Protein AF-A0A7S1ZWW5-F1 (afdb_monomer)

Structure (mmCIF, N/CA/C/O backbone):
data_AF-A0A7S1ZWW5-F1
#
_entry.id   AF-A0A7S1ZWW5-F1
#
loop_
_atom_site.group_PDB
_atom_site.id
_atom_site.type_symbol
_atom_site.label_atom_id
_atom_site.label_alt_id
_atom_site.label_comp_id
_atom_site.label_asym_id
_atom_site.label_entity_id
_atom_site.label_seq_id
_atom_site.pdbx_PDB_ins_code
_atom_site.Cartn_x
_atom_site.Cartn_y
_atom_site.Cartn_z
_atom_site.occupancy
_atom_site.B_iso_or_equiv
_atom_site.auth_seq_id
_atom_site.auth_comp_id
_atom_site.auth_asym_id
_atom_site.auth_atom_id
_atom_site.pdbx_PDB_model_num
ATOM 1 N N . PHE A 1 1 ? -39.331 10.512 2.084 1.00 49.16 1 PHE A N 1
ATOM 2 C CA . PHE A 1 1 ? -38.689 10.383 3.415 1.00 49.16 1 PHE A CA 1
ATOM 3 C C . PHE A 1 1 ? -37.645 9.260 3.552 1.00 49.16 1 PHE A C 1
ATOM 5 O O . PHE A 1 1 ? -36.625 9.503 4.182 1.00 49.16 1 PHE A O 1
ATOM 12 N N . ARG A 1 2 ? -37.790 8.067 2.942 1.00 51.16 2 ARG A N 1
ATOM 13 C CA . ARG A 1 2 ? -36.786 6.974 3.070 1.00 51.16 2 ARG A CA 1
ATOM 14 C C . ARG A 1 2 ? -35.409 7.228 2.417 1.00 51.16 2 ARG A C 1
ATOM 16 O O . ARG A 1 2 ? -34.429 6.634 2.855 1.00 51.16 2 ARG A O 1
ATOM 23 N N . ASN A 1 3 ? -35.306 8.112 1.420 1.00 53.00 3 ASN A N 1
ATOM 24 C CA . ASN A 1 3 ? -34.031 8.397 0.737 1.00 53.00 3 ASN A CA 1
ATOM 25 C C . ASN A 1 3 ? -33.120 9.372 1.505 1.00 53.00 3 ASN A C 1
ATOM 27 O O . ASN A 1 3 ? -31.902 9.243 1.433 1.00 53.00 3 ASN A O 1
ATOM 31 N N . SER A 1 4 ? -33.692 10.286 2.297 1.00 50.34 4 SER A N 1
ATOM 32 C CA . SER A 1 4 ? -32.924 11.261 3.090 1.00 50.34 4 SER A CA 1
ATOM 33 C C . SER A 1 4 ? -32.122 10.583 4.215 1.00 50.34 4 SER A C 1
ATOM 35 O O . SER A 1 4 ? -30.932 10.841 4.362 1.00 50.34 4 SER A O 1
ATOM 37 N N . LEU A 1 5 ? -32.720 9.606 4.911 1.00 51.25 5 LEU A N 1
ATOM 38 C CA . LEU A 1 5 ? -32.065 8.824 5.975 1.00 51.25 5 LEU A CA 1
ATOM 39 C C . LEU A 1 5 ? -30.930 7.907 5.476 1.00 51.25 5 LEU A C 1
ATOM 41 O O . LEU A 1 5 ? -30.007 7.593 6.227 1.00 51.25 5 LEU A O 1
ATOM 45 N N . LYS A 1 6 ? -30.987 7.450 4.216 1.00 55.94 6 LYS A N 1
ATOM 46 C CA . LYS A 1 6 ? -29.909 6.651 3.606 1.00 55.94 6 LYS A CA 1
ATOM 47 C C . LYS A 1 6 ? -28.716 7.522 3.209 1.00 55.94 6 LYS A C 1
ATOM 49 O O . LYS A 1 6 ? -27.577 7.087 3.362 1.00 55.94 6 LYS A O 1
ATOM 54 N N . ALA A 1 7 ? -28.971 8.737 2.727 1.00 59.47 7 ALA A N 1
ATOM 55 C CA . ALA A 1 7 ? -27.924 9.683 2.356 1.00 59.47 7 ALA A CA 1
ATOM 56 C C . ALA A 1 7 ? -27.134 10.164 3.584 1.00 59.47 7 ALA A C 1
ATOM 58 O O . ALA A 1 7 ? -25.904 10.141 3.563 1.00 59.47 7 ALA A O 1
ATOM 59 N N . THR A 1 8 ? -27.820 10.493 4.683 1.00 58.44 8 THR A N 1
ATOM 60 C CA . THR A 1 8 ? -27.169 10.917 5.933 1.00 58.44 8 THR A CA 1
ATOM 61 C C . THR A 1 8 ? -26.344 9.803 6.572 1.00 58.44 8 THR A C 1
ATOM 63 O O . THR A 1 8 ? -25.195 10.050 6.921 1.00 58.44 8 THR A O 1
ATOM 66 N N . LYS A 1 9 ? -26.843 8.557 6.630 1.00 60.41 9 LYS A N 1
ATOM 67 C CA . LYS A 1 9 ? -26.059 7.407 7.138 1.00 60.41 9 LYS A CA 1
ATOM 68 C C . LYS A 1 9 ? -24.826 7.078 6.291 1.00 60.41 9 LYS A C 1
ATOM 70 O O . LYS A 1 9 ? -23.791 6.698 6.831 1.00 60.41 9 LYS A O 1
ATOM 75 N N . LYS A 1 10 ? -24.924 7.201 4.963 1.00 62.28 10 LYS A N 1
ATOM 76 C CA . LYS A 1 10 ? -23.789 6.958 4.059 1.00 62.28 10 LYS A CA 1
ATOM 77 C C . LYS A 1 10 ? -22.722 8.047 4.201 1.00 62.28 10 LYS A C 1
ATOM 79 O O . LYS A 1 10 ? -21.535 7.738 4.157 1.00 62.28 10 LYS A O 1
ATOM 84 N N . SER A 1 11 ? -23.148 9.294 4.407 1.00 63.50 11 SER A N 1
ATOM 85 C CA . SER A 1 11 ? -22.263 10.433 4.653 1.00 63.50 11 SER A CA 1
ATOM 86 C C . SER A 1 11 ? -21.537 10.306 5.997 1.00 63.50 11 SER A C 1
ATOM 88 O O . SER A 1 11 ? -20.309 10.334 6.009 1.00 63.50 11 SER A O 1
ATOM 90 N N . THR A 1 12 ? -22.238 10.031 7.102 1.00 64.88 12 THR A N 1
ATOM 91 C CA . THR A 1 12 ? -21.599 9.889 8.424 1.00 64.88 12 THR A CA 1
ATOM 92 C C . THR A 1 12 ? -20.637 8.704 8.502 1.00 64.88 12 THR A C 1
ATOM 94 O O . THR A 1 12 ? -19.537 8.859 9.025 1.00 64.88 12 THR A O 1
ATOM 97 N N . MET A 1 13 ? -20.968 7.553 7.900 1.00 66.94 13 MET A N 1
ATOM 98 C CA . MET A 1 13 ? -20.011 6.438 7.796 1.00 66.94 13 MET A CA 1
ATOM 99 C C . MET A 1 13 ? -18.769 6.789 6.968 1.00 66.94 13 MET A C 1
ATOM 101 O O . MET A 1 13 ? -17.681 6.297 7.253 1.00 66.94 13 MET A O 1
ATOM 105 N N . SER A 1 14 ? -18.909 7.608 5.921 1.00 70.44 14 SER A N 1
ATOM 106 C CA . SER A 1 14 ? -17.765 7.994 5.087 1.00 70.44 14 SER A CA 1
ATOM 107 C C . SER A 1 14 ? -16.799 8.943 5.802 1.00 70.44 14 SER A C 1
ATOM 109 O O . SER A 1 14 ? -15.589 8.841 5.592 1.00 70.44 14 SER A O 1
ATOM 111 N N . VAL A 1 15 ? -17.319 9.808 6.680 1.00 75.12 15 VAL A N 1
ATOM 112 C CA . VAL A 1 15 ? -16.516 10.719 7.508 1.00 75.12 15 VAL A CA 1
ATOM 113 C C . VAL A 1 15 ? -15.741 9.926 8.567 1.00 75.12 15 VAL A C 1
ATOM 115 O O . VAL A 1 15 ? -14.519 10.037 8.616 1.00 75.12 15 VAL A O 1
ATOM 118 N N . ASP A 1 16 ? -16.408 9.017 9.288 1.00 86.25 16 ASP A N 1
ATOM 119 C CA . ASP A 1 16 ? -15.785 8.151 10.309 1.00 86.25 16 ASP A CA 1
ATOM 120 C C . ASP A 1 16 ? -14.655 7.271 9.735 1.00 86.25 16 ASP A C 1
ATOM 122 O O . ASP A 1 16 ? -13.570 7.158 10.307 1.00 86.25 16 ASP A O 1
ATOM 126 N N . ILE A 1 17 ? -14.856 6.691 8.545 1.00 89.25 17 ILE A N 1
ATOM 127 C CA . ILE A 1 17 ? -13.809 5.909 7.866 1.00 89.25 17 ILE A CA 1
ATOM 128 C C . ILE A 1 17 ? -12.607 6.788 7.508 1.00 89.25 17 ILE A C 1
ATOM 130 O O . ILE A 1 17 ? -11.465 6.343 7.627 1.00 89.25 17 ILE A O 1
ATOM 134 N N . THR A 1 18 ? -12.846 8.019 7.055 1.00 91.94 18 THR A N 1
ATOM 135 C CA . THR A 1 18 ? -11.777 8.932 6.634 1.00 91.94 18 THR A CA 1
ATOM 136 C C . THR A 1 18 ? -10.924 9.364 7.825 1.00 91.94 18 THR A C 1
ATOM 138 O O . THR A 1 18 ? -9.698 9.332 7.737 1.00 91.94 18 THR A O 1
ATOM 141 N N . GLU A 1 19 ? -11.547 9.691 8.958 1.00 93.69 19 GLU A N 1
ATOM 142 C CA . GLU A 1 19 ? -10.845 10.040 10.200 1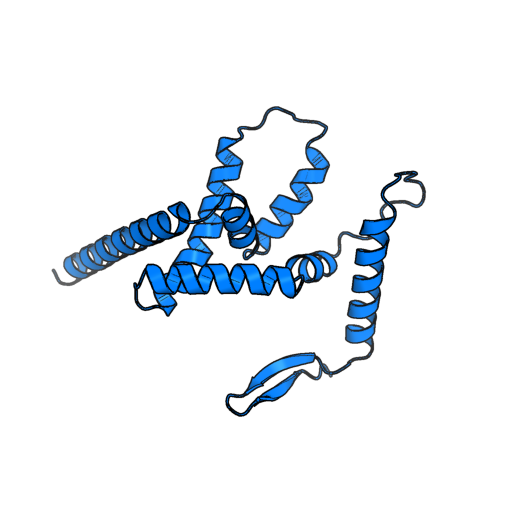.00 93.69 19 GLU A CA 1
ATOM 143 C C . GLU A 1 19 ? -10.005 8.875 10.729 1.00 93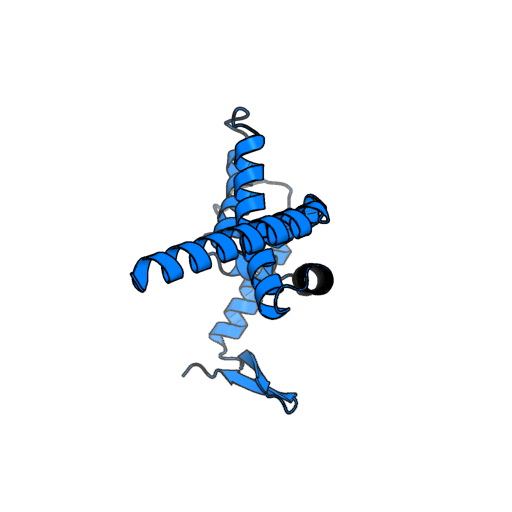.69 19 GLU A C 1
ATOM 145 O O . GLU A 1 19 ? -8.824 9.051 11.032 1.00 93.69 19 GLU A O 1
ATOM 150 N N . LYS A 1 20 ? -10.555 7.655 10.732 1.00 94.19 20 LYS A N 1
ATOM 151 C CA . LYS A 1 20 ? -9.803 6.446 11.106 1.00 94.19 20 LYS A CA 1
ATOM 152 C C . LYS A 1 20 ? -8.616 6.187 10.184 1.00 94.19 20 LYS A C 1
ATOM 154 O O . LYS A 1 20 ? -7.543 5.823 10.657 1.00 94.19 20 LYS A O 1
ATOM 159 N N . CYS A 1 21 ? -8.768 6.406 8.877 1.00 94.25 21 CYS A N 1
ATOM 160 C CA . CYS A 1 21 ? -7.649 6.280 7.943 1.00 94.25 21 CYS A CA 1
ATOM 161 C C . CYS A 1 21 ? -6.569 7.340 8.203 1.00 94.25 21 CYS A C 1
ATOM 163 O O . CYS A 1 21 ? -5.388 7.006 8.180 1.00 94.25 21 CYS A O 1
ATOM 165 N N . ARG A 1 22 ? -6.949 8.594 8.492 1.00 94.81 22 ARG A N 1
ATOM 166 C CA . ARG A 1 22 ? -5.994 9.648 8.883 1.00 94.81 22 ARG A CA 1
ATOM 167 C C . ARG A 1 22 ? -5.252 9.292 10.168 1.00 94.81 22 ARG 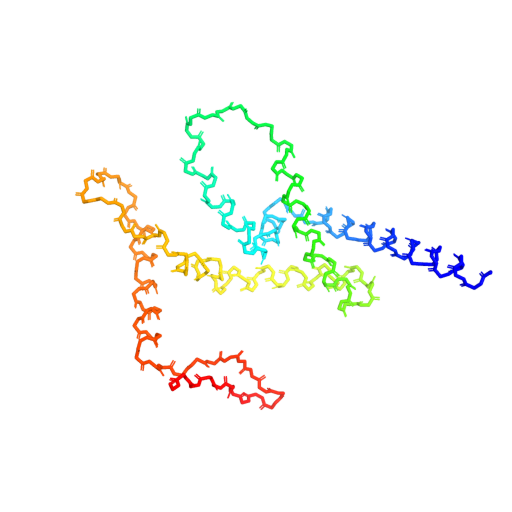A C 1
ATOM 169 O O . ARG A 1 22 ? -4.041 9.470 10.228 1.00 94.81 22 ARG A O 1
ATOM 176 N N . SER A 1 23 ? -5.958 8.738 11.153 1.00 94.81 23 SER A N 1
ATOM 177 C CA . SER A 1 23 ? -5.343 8.247 12.387 1.00 94.81 23 SER A CA 1
ATOM 178 C C . SER A 1 23 ? -4.307 7.158 12.094 1.00 94.81 23 SER A C 1
ATOM 180 O O . SER A 1 23 ? -3.166 7.300 12.519 1.00 94.81 23 SER A O 1
ATOM 182 N N . ILE A 1 24 ? -4.632 6.149 11.275 1.00 95.69 24 ILE A N 1
ATOM 183 C CA . ILE A 1 24 ? -3.656 5.129 10.844 1.00 95.69 24 ILE A CA 1
ATOM 184 C C . ILE A 1 24 ? -2.424 5.781 10.201 1.00 95.69 24 ILE A C 1
ATOM 186 O O . ILE A 1 24 ? -1.303 5.452 10.573 1.00 95.69 24 ILE A O 1
ATOM 190 N N . LEU A 1 25 ? -2.618 6.729 9.276 1.00 95.75 25 LEU A N 1
ATOM 191 C CA . LEU A 1 25 ? -1.517 7.419 8.595 1.00 95.75 25 LEU A CA 1
ATOM 192 C C . LEU A 1 25 ? -0.631 8.227 9.552 1.00 95.75 25 LEU A C 1
ATOM 194 O O . LEU A 1 25 ? 0.567 8.322 9.310 1.00 95.75 25 LEU A O 1
ATOM 198 N N . SER A 1 26 ? -1.187 8.796 10.626 1.00 95.69 26 SER A N 1
ATOM 199 C CA . SER A 1 26 ? -0.406 9.547 11.620 1.00 95.69 26 SER A CA 1
ATOM 200 C C . SER A 1 26 ? 0.564 8.681 12.430 1.00 95.69 26 SER A C 1
ATOM 202 O O . SER A 1 26 ? 1.548 9.201 12.944 1.00 95.69 26 SER A O 1
ATOM 204 N N . PHE A 1 27 ? 0.328 7.366 12.505 1.00 96.00 27 PHE A N 1
ATOM 205 C CA . PHE A 1 27 ? 1.237 6.418 13.157 1.00 96.00 27 PHE A CA 1
ATOM 206 C C . PHE A 1 27 ? 2.339 5.890 12.234 1.00 96.00 27 PHE A C 1
ATOM 208 O O . PHE A 1 27 ? 3.225 5.176 12.706 1.00 96.00 27 PHE A O 1
ATOM 215 N N . LEU A 1 28 ? 2.277 6.197 10.936 1.00 94.06 28 LEU A N 1
ATOM 216 C CA . LEU A 1 28 ? 3.272 5.769 9.959 1.00 94.06 28 LEU A CA 1
ATOM 217 C C . LEU A 1 28 ? 4.373 6.816 9.805 1.00 94.06 28 LEU A C 1
ATOM 219 O O . LEU A 1 28 ? 4.102 8.018 9.763 1.00 94.06 28 LEU A O 1
ATOM 223 N N . THR A 1 29 ? 5.611 6.353 9.652 1.00 95.19 29 THR A N 1
ATOM 224 C CA . THR A 1 29 ? 6.731 7.213 9.252 1.00 95.19 29 THR A CA 1
ATOM 225 C C . THR A 1 29 ? 6.566 7.679 7.802 1.00 95.19 29 THR A C 1
ATOM 227 O O . THR A 1 29 ? 5.815 7.089 7.024 1.00 95.19 29 THR A O 1
ATOM 230 N N . ASN A 1 30 ? 7.293 8.724 7.393 1.00 93.44 30 ASN A N 1
ATOM 231 C CA . ASN A 1 30 ? 7.265 9.182 5.998 1.00 93.44 30 ASN A CA 1
ATOM 232 C C . ASN A 1 30 ? 7.714 8.088 5.015 1.00 93.44 30 ASN A C 1
ATOM 234 O O . ASN A 1 30 ? 7.152 7.978 3.928 1.00 93.44 30 ASN A O 1
ATOM 238 N N . GLU A 1 31 ? 8.662 7.238 5.413 1.00 92.69 31 GLU A N 1
ATOM 239 C CA . GLU A 1 31 ? 9.096 6.092 4.612 1.00 92.69 31 GLU A CA 1
ATOM 240 C C . GLU A 1 31 ? 7.991 5.030 4.491 1.00 92.69 31 GLU A C 1
ATOM 242 O O . GLU A 1 31 ? 7.704 4.543 3.398 1.00 92.69 31 GLU A O 1
ATOM 247 N N . GLU A 1 32 ? 7.309 4.700 5.592 1.00 95.25 32 GLU A N 1
ATOM 248 C CA . GLU A 1 32 ? 6.167 3.779 5.562 1.00 95.25 32 GLU A CA 1
ATOM 249 C C . GLU A 1 32 ? 5.018 4.339 4.707 1.00 95.25 32 GLU A C 1
ATOM 251 O O . GLU A 1 32 ? 4.389 3.593 3.954 1.00 95.25 32 GLU A O 1
ATOM 256 N N . LYS A 1 33 ? 4.753 5.651 4.780 1.00 95.50 33 LYS A N 1
ATOM 257 C CA . LYS A 1 33 ? 3.763 6.333 3.932 1.00 95.50 33 LYS A CA 1
ATOM 258 C C . LYS A 1 33 ? 4.138 6.261 2.456 1.00 95.50 33 LYS A C 1
ATOM 260 O O . LYS A 1 33 ? 3.269 5.980 1.634 1.00 95.50 33 LYS A O 1
ATOM 265 N N . GLU A 1 34 ? 5.409 6.460 2.126 1.00 94.44 34 GLU A N 1
ATOM 266 C CA . GLU A 1 34 ? 5.925 6.346 0.761 1.00 94.44 34 GLU A CA 1
ATOM 267 C C . GLU A 1 34 ? 5.730 4.923 0.219 1.00 94.44 34 GLU A C 1
ATOM 269 O O . GLU A 1 34 ? 5.111 4.719 -0.829 1.00 94.44 34 GLU A O 1
ATOM 274 N N . LYS A 1 35 ? 6.148 3.907 0.979 1.00 94.00 35 LYS A N 1
ATOM 275 C CA . LYS A 1 35 ? 5.963 2.493 0.611 1.00 94.00 35 LYS A CA 1
ATOM 276 C C . LYS A 1 35 ? 4.486 2.116 0.483 1.00 94.00 35 LYS A C 1
ATOM 278 O O . LYS A 1 35 ? 4.096 1.374 -0.427 1.00 94.00 35 LYS A O 1
ATOM 283 N N . ALA A 1 36 ? 3.640 2.652 1.361 1.00 95.81 36 ALA A N 1
ATOM 284 C CA . ALA A 1 36 ? 2.197 2.480 1.279 1.00 95.81 36 ALA A CA 1
ATOM 285 C C . ALA A 1 36 ? 1.608 3.136 0.023 1.00 95.81 36 ALA A C 1
ATOM 287 O O . ALA A 1 36 ? 0.762 2.534 -0.646 1.00 95.81 36 ALA A O 1
ATOM 288 N N . ALA A 1 37 ? 2.058 4.338 -0.334 1.00 95.25 37 ALA A N 1
ATOM 289 C CA . ALA A 1 37 ? 1.623 5.043 -1.533 1.00 95.25 37 ALA A CA 1
ATOM 290 C C . ALA A 1 37 ? 2.017 4.279 -2.809 1.00 95.25 37 ALA A C 1
ATOM 292 O O . ALA A 1 37 ? 1.168 4.055 -3.682 1.00 95.25 37 ALA A O 1
ATOM 293 N N . ARG A 1 38 ? 3.249 3.747 -2.859 1.00 93.56 38 ARG A N 1
ATOM 294 C CA . ARG A 1 38 ? 3.772 2.900 -3.951 1.00 93.56 38 ARG A CA 1
ATOM 295 C C . ARG A 1 38 ? 3.010 1.597 -4.160 1.00 93.56 38 ARG A C 1
ATOM 297 O O . ARG A 1 38 ? 3.117 0.986 -5.224 1.00 93.56 38 ARG A O 1
ATOM 304 N N . SER A 1 39 ? 2.142 1.184 -3.230 1.00 92.56 39 SER A N 1
ATOM 305 C CA . SER A 1 39 ? 1.175 0.106 -3.504 1.00 92.56 39 SER A CA 1
ATOM 306 C C . SER A 1 39 ? 0.332 0.396 -4.758 1.00 92.56 39 SER A C 1
ATOM 308 O O . SER A 1 39 ? 0.019 -0.511 -5.536 1.00 92.56 39 SER A O 1
ATOM 310 N N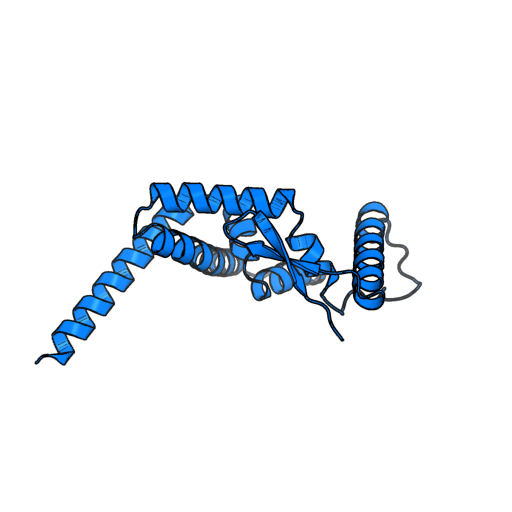 . SER A 1 40 ? 0.044 1.671 -5.036 1.00 92.31 40 SER A N 1
ATOM 311 C CA . SER A 1 40 ? -0.562 2.125 -6.285 1.00 92.31 40 SER A CA 1
ATOM 312 C C . SER A 1 40 ? 0.460 2.142 -7.415 1.00 92.31 40 SER A C 1
ATOM 314 O O . SER A 1 40 ? 1.429 2.888 -7.363 1.00 92.31 40 SER A O 1
ATOM 316 N N . TYR A 1 41 ? 0.204 1.385 -8.486 1.00 87.88 41 TYR A N 1
ATOM 317 C CA . TYR A 1 41 ? 1.109 1.337 -9.643 1.00 87.88 41 TYR A CA 1
ATOM 318 C C . TYR A 1 41 ? 1.277 2.707 -10.293 1.00 87.88 41 TYR A C 1
ATOM 320 O O . TYR A 1 41 ? 2.392 3.127 -10.559 1.00 87.88 41 TYR A O 1
ATOM 328 N N . LYS A 1 42 ? 0.170 3.444 -10.450 1.00 87.12 42 LYS A N 1
ATOM 329 C CA . LYS A 1 42 ? 0.196 4.813 -10.973 1.00 87.12 42 LYS A CA 1
ATOM 330 C C . LYS A 1 42 ? 1.126 5.719 -10.159 1.00 87.12 42 LYS A C 1
ATOM 332 O O . LYS A 1 42 ? 1.842 6.516 -10.744 1.00 87.12 42 LYS A O 1
ATOM 337 N N . TYR A 1 43 ? 1.098 5.578 -8.832 1.00 90.00 43 TYR A N 1
ATOM 338 C CA . TYR A 1 43 ? 1.940 6.388 -7.954 1.00 90.00 43 TYR A CA 1
ATOM 339 C C . TYR A 1 43 ? 3.395 5.937 -8.035 1.00 90.00 43 TYR A C 1
ATOM 341 O O . TYR A 1 43 ? 4.263 6.779 -8.180 1.00 90.00 43 TYR A O 1
ATOM 349 N N . LEU A 1 44 ? 3.650 4.621 -8.027 1.00 88.94 44 LEU A N 1
ATOM 350 C CA . LEU A 1 44 ? 4.990 4.067 -8.219 1.00 88.94 44 LEU A CA 1
ATOM 351 C C . LEU A 1 44 ? 5.639 4.644 -9.483 1.00 88.94 44 LEU A C 1
ATOM 353 O O . LEU A 1 44 ? 6.688 5.263 -9.377 1.00 88.94 44 LEU A O 1
ATOM 357 N N . ILE A 1 45 ? 4.974 4.545 -10.639 1.00 85.81 45 ILE A N 1
ATOM 358 C CA . ILE A 1 45 ? 5.508 5.079 -11.900 1.00 85.81 45 ILE A CA 1
ATOM 359 C C . ILE A 1 45 ? 5.720 6.594 -11.821 1.00 85.81 45 ILE A C 1
ATOM 361 O O . ILE A 1 45 ? 6.812 7.062 -12.119 1.00 85.81 45 ILE A O 1
ATOM 365 N N . ALA A 1 46 ? 4.730 7.360 -11.352 1.00 83.94 46 ALA A N 1
ATOM 366 C CA . ALA A 1 46 ? 4.874 8.811 -11.216 1.00 83.94 46 ALA A CA 1
ATOM 367 C C . ALA A 1 46 ? 6.054 9.197 -10.304 1.00 83.94 46 ALA A C 1
ATOM 369 O O . ALA A 1 46 ? 6.861 10.051 -10.666 1.00 83.94 46 ALA A O 1
ATOM 370 N N . SER A 1 47 ? 6.198 8.532 -9.156 1.00 84.12 47 SER A N 1
ATOM 371 C CA . SER A 1 47 ? 7.269 8.782 -8.185 1.00 84.12 47 SER A CA 1
ATOM 372 C C . SER A 1 47 ? 8.654 8.384 -8.709 1.00 84.12 47 SER A C 1
ATOM 374 O O . SER A 1 47 ? 9.621 9.089 -8.437 1.00 84.12 47 SER A O 1
ATOM 376 N N . SER A 1 48 ? 8.747 7.309 -9.501 1.00 77.44 48 SER A N 1
ATOM 377 C CA . SER A 1 48 ? 9.996 6.816 -10.096 1.00 77.44 48 SER A CA 1
ATOM 378 C C . SER A 1 48 ? 10.429 7.613 -11.331 1.00 77.44 48 SER A C 1
ATOM 380 O O . SER A 1 48 ? 11.622 7.777 -11.564 1.00 77.44 48 SER A O 1
ATOM 382 N N . SER A 1 49 ? 9.488 8.146 -12.114 1.00 68.12 49 SER A N 1
ATOM 383 C CA . SER A 1 49 ? 9.800 9.006 -13.266 1.00 68.12 49 SER A CA 1
ATOM 384 C C . SER A 1 49 ? 10.141 10.443 -12.856 1.00 68.12 49 SER A C 1
ATOM 386 O O . SER A 1 49 ? 10.900 11.118 -13.546 1.00 68.12 49 SER A O 1
ATOM 388 N N . SER A 1 50 ? 9.622 10.915 -11.718 1.00 56.16 50 SER A N 1
ATOM 389 C CA . SER A 1 50 ? 9.862 12.280 -11.217 1.00 56.16 50 SER A CA 1
ATOM 390 C C . SER A 1 50 ? 11.286 12.509 -10.697 1.00 56.16 50 SER A C 1
ATOM 392 O O . SER A 1 50 ? 11.680 13.651 -10.478 1.00 56.16 50 SER A O 1
ATOM 394 N N . THR A 1 51 ? 12.074 11.453 -10.485 1.00 50.69 51 THR A N 1
ATOM 395 C CA . THR A 1 51 ? 13.504 11.569 -10.160 1.00 50.69 51 THR A CA 1
ATOM 396 C C . THR A 1 51 ? 14.360 11.974 -11.362 1.00 50.69 51 THR A C 1
ATOM 398 O O . THR A 1 51 ? 15.378 12.619 -11.155 1.00 50.69 51 THR A O 1
ATOM 401 N N . ILE A 1 52 ? 13.922 11.708 -12.601 1.00 46.91 52 ILE A N 1
ATOM 402 C CA . ILE A 1 52 ? 14.694 12.004 -13.827 1.00 46.91 52 ILE A CA 1
ATOM 403 C C . ILE A 1 52 ? 14.607 13.495 -14.217 1.00 46.91 52 ILE A C 1
ATOM 405 O O . ILE A 1 52 ? 15.492 14.032 -14.869 1.00 46.91 52 ILE A O 1
ATOM 409 N N . THR A 1 53 ? 13.569 14.217 -13.787 1.00 41.19 53 THR A N 1
ATOM 410 C CA . THR A 1 53 ? 13.339 15.631 -14.157 1.00 41.19 53 THR A CA 1
ATOM 411 C C . THR A 1 53 ? 13.677 16.648 -13.065 1.00 41.19 53 THR A C 1
ATOM 413 O O . THR A 1 53 ? 13.496 17.852 -13.273 1.00 41.19 53 THR A O 1
ATO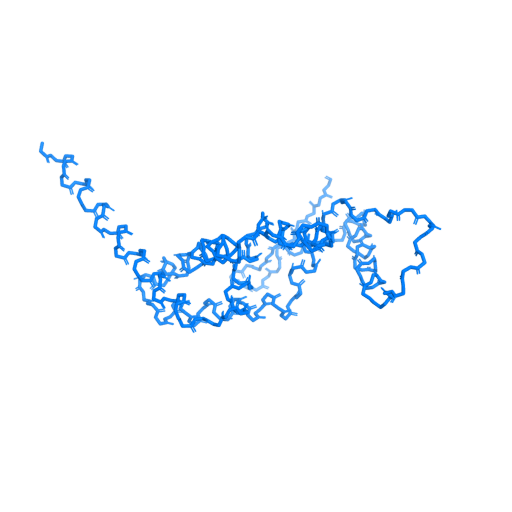M 416 N N . LYS A 1 54 ? 14.194 16.210 -11.909 1.00 44.62 54 LYS A N 1
ATOM 417 C CA . LYS A 1 54 ? 14.509 17.103 -10.778 1.00 44.62 54 LYS A CA 1
ATOM 418 C C . LYS A 1 54 ? 15.715 18.017 -10.997 1.00 44.62 54 LYS A C 1
ATOM 420 O O . LYS A 1 54 ? 15.833 18.996 -10.267 1.00 44.62 54 LYS A O 1
ATOM 425 N N . GLU A 1 55 ? 16.549 17.775 -12.004 1.00 45.47 55 GLU A N 1
ATOM 426 C CA . GLU A 1 55 ? 17.711 18.637 -12.261 1.00 45.47 55 GLU A CA 1
ATOM 427 C C . GLU A 1 55 ? 17.351 19.984 -12.907 1.00 45.47 55 GLU A C 1
ATOM 429 O O . GLU A 1 55 ? 18.113 20.935 -12.779 1.00 45.47 55 GLU A O 1
ATOM 434 N N . ASN A 1 56 ? 16.163 20.130 -13.513 1.00 43.09 56 ASN A N 1
ATOM 435 C CA . ASN A 1 56 ? 15.842 21.334 -14.296 1.00 43.09 56 ASN A CA 1
ATOM 436 C C . ASN A 1 56 ? 14.710 22.217 -13.752 1.00 43.09 56 ASN A C 1
ATOM 438 O O . ASN A 1 56 ? 14.448 23.261 -14.339 1.00 43.09 56 ASN A O 1
ATOM 442 N N . ASN A 1 57 ? 14.043 21.863 -12.646 1.00 41.66 57 ASN A N 1
ATOM 443 C CA . ASN A 1 57 ? 13.011 22.721 -12.042 1.00 41.66 57 ASN A CA 1
ATOM 444 C C . ASN A 1 57 ? 12.954 22.560 -10.514 1.00 41.66 57 ASN A C 1
ATOM 446 O O . ASN A 1 57 ? 12.022 21.977 -9.959 1.00 41.66 57 ASN A O 1
ATOM 450 N N . ALA A 1 58 ? 13.942 23.129 -9.820 1.00 41.16 58 ALA A N 1
ATOM 451 C CA . ALA A 1 58 ? 14.00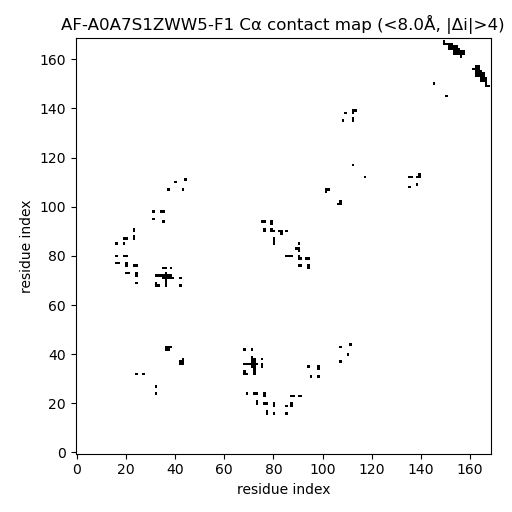6 23.254 -8.360 1.00 41.16 58 ALA A CA 1
ATOM 452 C C . ALA A 1 58 ? 13.008 24.293 -7.791 1.00 41.16 58 ALA A C 1
ATOM 454 O O . ALA A 1 58 ? 13.336 25.089 -6.910 1.00 41.16 58 ALA A O 1
ATOM 455 N N . HIS A 1 59 ? 11.779 24.314 -8.311 1.00 42.06 59 HIS A N 1
ATOM 456 C CA . HIS A 1 59 ? 10.706 25.163 -7.806 1.00 42.06 59 HIS A CA 1
ATOM 457 C C . HIS A 1 59 ? 9.344 24.489 -7.997 1.00 42.06 59 HIS A C 1
ATOM 459 O O . HIS A 1 59 ? 8.520 24.932 -8.785 1.00 42.06 59 HIS A O 1
ATOM 465 N N . ASN A 1 60 ? 9.109 23.379 -7.296 1.00 45.16 60 ASN A N 1
ATOM 466 C CA . ASN A 1 60 ? 7.760 22.847 -7.127 1.00 45.16 60 ASN A CA 1
ATOM 467 C C . ASN A 1 60 ? 7.543 22.467 -5.663 1.00 45.16 60 ASN A C 1
ATOM 469 O O . ASN A 1 60 ? 8.344 21.747 -5.066 1.00 45.16 60 ASN A O 1
ATOM 473 N N . ASN A 1 61 ? 6.474 23.029 -5.103 1.00 48.06 61 ASN A N 1
ATOM 474 C CA . ASN A 1 61 ? 6.017 22.921 -3.724 1.00 48.06 61 ASN A CA 1
ATOM 475 C C . ASN A 1 61 ? 6.193 21.513 -3.143 1.00 48.06 61 ASN A C 1
ATOM 477 O O . ASN A 1 61 ? 5.540 20.563 -3.569 1.00 48.06 61 ASN A O 1
ATOM 481 N N . THR A 1 62 ? 6.997 21.398 -2.087 1.00 54.75 62 THR A N 1
ATOM 482 C CA . THR A 1 62 ? 7.142 20.170 -1.288 1.00 54.75 62 THR A CA 1
ATOM 483 C C . THR A 1 62 ? 5.806 19.655 -0.739 1.00 54.75 62 THR A C 1
ATOM 485 O O . THR A 1 62 ? 5.659 18.459 -0.515 1.00 54.75 62 THR A O 1
ATOM 488 N N . ASN A 1 63 ? 4.817 20.541 -0.577 1.00 58.47 63 ASN A N 1
ATOM 489 C CA . ASN A 1 63 ? 3.500 20.199 -0.043 1.00 58.47 63 ASN A CA 1
ATOM 490 C C . ASN A 1 63 ? 2.648 19.360 -1.011 1.00 58.47 63 ASN A C 1
ATOM 492 O O . ASN A 1 63 ? 1.960 18.447 -0.562 1.00 58.47 63 ASN A O 1
ATOM 496 N N . ASP A 1 64 ? 2.726 19.600 -2.325 1.00 61.97 64 ASP A N 1
ATOM 497 C CA . ASP A 1 64 ? 1.849 18.920 -3.294 1.00 61.97 64 ASP A CA 1
ATOM 498 C C . ASP A 1 64 ? 2.216 17.429 -3.442 1.00 61.97 64 ASP A C 1
ATOM 500 O O . ASP A 1 64 ? 1.345 16.562 -3.557 1.00 61.97 64 ASP A O 1
ATOM 504 N N . GLY A 1 65 ? 3.514 17.106 -3.366 1.00 70.44 65 GLY A N 1
ATOM 505 C CA . GLY A 1 65 ? 3.998 15.721 -3.403 1.00 70.44 65 GLY A CA 1
ATOM 506 C C . GLY A 1 65 ? 3.622 14.915 -2.154 1.00 70.44 65 GLY A C 1
ATOM 507 O O . GLY A 1 65 ? 3.306 13.725 -2.252 1.00 70.44 65 GLY A O 1
ATOM 508 N N . ASP A 1 66 ? 3.602 15.567 -0.990 1.00 82.00 66 ASP A N 1
ATOM 509 C CA . ASP A 1 66 ? 3.192 14.953 0.274 1.00 82.00 66 ASP A CA 1
ATOM 510 C C . ASP A 1 66 ? 1.685 14.666 0.306 1.00 82.00 66 ASP A C 1
ATOM 512 O O . ASP A 1 66 ? 1.270 13.608 0.788 1.00 82.00 66 ASP A O 1
ATOM 516 N N . GLU A 1 67 ? 0.859 15.553 -0.254 1.00 87.19 67 GLU A N 1
ATOM 517 C CA . GLU A 1 67 ? -0.586 15.335 -0.361 1.00 87.19 67 GLU A CA 1
ATOM 518 C C . GLU A 1 67 ? -0.930 14.165 -1.290 1.00 87.19 67 GLU A C 1
ATOM 520 O O . GLU A 1 67 ? -1.774 13.328 -0.949 1.00 87.19 67 GLU A O 1
ATOM 525 N N . GLU A 1 68 ? -0.262 14.054 -2.444 1.00 89.12 68 GLU A N 1
ATOM 526 C CA . GLU A 1 68 ? -0.481 12.934 -3.361 1.00 89.12 68 GLU A CA 1
ATOM 527 C C . GLU A 1 68 ? -0.031 11.603 -2.737 1.00 89.12 68 GLU A C 1
ATOM 529 O O . GLU A 1 68 ? -0.770 10.607 -2.795 1.00 89.12 68 GLU A O 1
ATOM 534 N N . ARG A 1 69 ? 1.133 11.590 -2.066 1.00 93.56 69 ARG A N 1
ATOM 535 C CA . ARG A 1 69 ? 1.611 10.432 -1.294 1.00 93.56 69 ARG A CA 1
ATOM 536 C C . ARG A 1 69 ? 0.570 10.004 -0.267 1.00 93.56 69 ARG A C 1
ATOM 538 O O . ARG A 1 69 ? 0.144 8.846 -0.255 1.00 93.56 69 ARG A O 1
ATOM 545 N N . ASP A 1 70 ? 0.123 10.934 0.570 1.00 93.94 70 ASP A N 1
ATOM 546 C CA . ASP A 1 70 ? -0.796 10.643 1.664 1.00 93.94 70 ASP A CA 1
ATOM 547 C C . ASP A 1 70 ? -2.173 10.210 1.125 1.00 93.94 70 ASP A C 1
ATOM 549 O O . ASP A 1 70 ? -2.774 9.272 1.655 1.00 93.94 70 ASP A O 1
ATOM 553 N N . ALA A 1 71 ? -2.645 10.766 0.004 1.00 92.94 71 ALA A N 1
ATOM 554 C CA . ALA A 1 71 ? -3.866 10.315 -0.666 1.00 92.94 71 ALA A CA 1
ATOM 555 C C . ALA A 1 71 ? -3.769 8.858 -1.156 1.00 92.94 71 ALA A C 1
ATOM 557 O O . ALA A 1 71 ? -4.740 8.092 -1.070 1.00 92.94 71 ALA A O 1
ATOM 558 N N . HIS A 1 72 ? -2.607 8.442 -1.666 1.00 94.88 72 HIS A N 1
ATOM 559 C CA . HIS A 1 72 ? -2.367 7.064 -2.086 1.00 94.88 72 HIS A CA 1
ATOM 560 C C . HIS A 1 72 ? -2.177 6.110 -0.899 1.00 94.88 72 HIS A C 1
ATOM 562 O O . HIS A 1 72 ? -2.800 5.042 -0.884 1.00 94.88 72 HIS A O 1
ATOM 568 N N . ALA A 1 73 ? -1.432 6.509 0.131 1.00 96.19 73 ALA A N 1
ATOM 569 C CA . ALA A 1 73 ? -1.300 5.753 1.376 1.00 96.19 73 ALA A CA 1
ATOM 570 C C . ALA A 1 73 ? -2.664 5.553 2.066 1.00 96.19 73 ALA A C 1
ATOM 572 O O . ALA A 1 73 ? -2.983 4.457 2.535 1.00 96.19 73 ALA A O 1
ATOM 573 N N . MET A 1 74 ? -3.536 6.567 2.036 1.00 96.19 74 MET A N 1
ATOM 574 C CA . MET A 1 74 ? -4.885 6.502 2.603 1.00 96.19 74 MET A CA 1
ATOM 575 C C . MET A 1 74 ? -5.765 5.455 1.908 1.00 96.19 74 MET A C 1
ATOM 577 O O . MET A 1 74 ? -6.587 4.806 2.558 1.00 96.19 74 MET A O 1
ATOM 581 N N . LYS A 1 75 ? -5.574 5.213 0.602 1.00 95.75 75 LYS A N 1
ATOM 582 C CA . LYS A 1 75 ? -6.272 4.125 -0.110 1.00 95.75 75 LYS A CA 1
ATOM 583 C C . LYS A 1 75 ? -5.863 2.755 0.425 1.00 95.75 75 LYS A C 1
ATOM 585 O O . LYS A 1 75 ? -6.723 1.880 0.536 1.00 95.75 75 LYS A O 1
ATOM 590 N N . MET A 1 76 ? -4.586 2.562 0.756 1.00 96.12 76 MET A N 1
ATOM 591 C CA . MET A 1 76 ? -4.102 1.321 1.364 1.00 96.12 76 MET A CA 1
ATOM 592 C C . MET A 1 76 ? -4.648 1.161 2.788 1.00 96.12 76 MET A C 1
ATOM 594 O O . MET A 1 76 ? -5.241 0.124 3.091 1.00 96.12 76 MET A O 1
ATOM 598 N N . ALA A 1 77 ? -4.571 2.211 3.613 1.00 96.94 77 ALA A N 1
ATOM 599 C CA . ALA A 1 77 ? -5.144 2.218 4.961 1.00 96.94 77 ALA A CA 1
ATOM 600 C C . ALA A 1 77 ? -6.643 1.879 4.949 1.00 96.94 77 ALA A C 1
ATOM 602 O O . ALA A 1 77 ? -7.099 1.028 5.712 1.00 96.94 77 ALA A O 1
ATOM 603 N N . ARG A 1 78 ? -7.408 2.451 4.010 1.00 96.25 78 ARG A N 1
ATOM 604 C CA . ARG A 1 78 ? -8.839 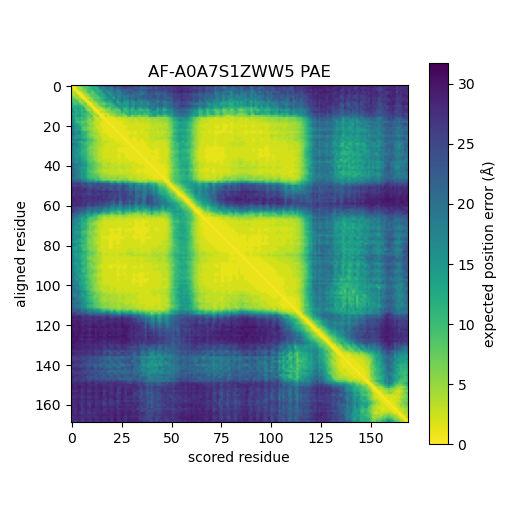2.164 3.850 1.00 96.25 78 ARG A CA 1
ATOM 605 C C . ARG A 1 78 ? -9.119 0.694 3.543 1.00 96.25 78 ARG A C 1
ATOM 607 O O . ARG A 1 78 ? -10.091 0.150 4.062 1.00 96.25 78 ARG A O 1
ATOM 614 N N . ARG A 1 79 ? -8.299 0.039 2.714 1.00 95.81 79 ARG A N 1
ATOM 615 C CA . ARG A 1 79 ? -8.459 -1.395 2.404 1.00 95.81 79 ARG A CA 1
ATOM 616 C C . ARG A 1 79 ? -8.267 -2.251 3.651 1.00 95.81 79 ARG A C 1
ATOM 618 O O . ARG A 1 79 ? -9.108 -3.106 3.917 1.00 95.81 79 ARG A O 1
ATOM 625 N N . HIS A 1 80 ? -7.219 -1.985 4.430 1.00 96.75 80 HIS A N 1
ATOM 626 C CA . HIS A 1 80 ? -6.974 -2.700 5.683 1.00 96.75 80 HIS A CA 1
ATOM 627 C C . HIS A 1 80 ? -8.059 -2.419 6.722 1.00 96.75 80 HIS A C 1
ATOM 629 O O . HIS A 1 80 ? -8.551 -3.349 7.349 1.00 96.75 80 HIS A O 1
ATOM 635 N N . LEU A 1 81 ? -8.516 -1.172 6.845 1.00 95.44 81 LEU A N 1
ATOM 636 C CA . LEU A 1 81 ? -9.587 -0.815 7.771 1.00 95.44 81 LEU A CA 1
ATOM 637 C C . LEU A 1 81 ? -10.909 -1.522 7.432 1.00 95.44 81 LEU A C 1
ATOM 639 O O . LEU A 1 81 ? -11.603 -1.989 8.331 1.00 95.44 81 LEU A O 1
ATOM 643 N N . ILE A 1 82 ? -11.252 -1.639 6.144 1.00 93.88 82 ILE A N 1
ATOM 644 C CA . ILE A 1 82 ? -12.430 -2.399 5.700 1.00 93.88 82 ILE A CA 1
ATOM 645 C C . ILE A 1 82 ? -12.256 -3.894 6.003 1.00 93.88 82 ILE A C 1
ATOM 647 O O . ILE A 1 82 ? -13.179 -4.512 6.534 1.00 93.88 82 ILE A O 1
ATOM 651 N N . ALA A 1 83 ? -11.087 -4.466 5.698 1.00 93.50 83 ALA A N 1
ATOM 652 C CA . ALA A 1 83 ? -10.796 -5.879 5.951 1.00 93.50 83 ALA A CA 1
ATOM 653 C C . ALA A 1 83 ? -10.875 -6.230 7.447 1.00 93.50 83 ALA A C 1
ATOM 655 O O . ALA A 1 83 ? -11.456 -7.247 7.819 1.00 93.50 83 ALA A O 1
ATOM 656 N N . GLU A 1 84 ? -10.388 -5.335 8.307 1.00 96.06 84 GLU A N 1
ATOM 657 C CA . GLU A 1 84 ? -10.383 -5.487 9.765 1.00 96.06 84 GLU A CA 1
ATOM 658 C C . GLU A 1 84 ? -11.652 -4.928 10.437 1.00 96.06 84 GLU A C 1
ATOM 660 O O . GLU A 1 84 ? -11.672 -4.666 11.640 1.00 96.06 84 GLU A O 1
ATOM 665 N N . LYS A 1 85 ? -12.741 -4.754 9.671 1.00 93.06 85 LYS A N 1
ATOM 666 C CA . LYS A 1 85 ? -14.075 -4.357 10.163 1.00 93.06 85 LYS A CA 1
ATOM 667 C C . LYS A 1 85 ? -14.070 -3.072 11.005 1.00 93.06 85 LYS A C 1
ATOM 669 O O . LYS A 1 85 ? -14.820 -2.950 11.970 1.00 93.06 85 LYS A O 1
ATOM 674 N N . GLY A 1 86 ? -13.231 -2.107 10.638 1.00 91.19 86 GLY A N 1
ATOM 675 C CA . GLY A 1 86 ? -13.115 -0.821 11.324 1.00 91.19 86 GLY A CA 1
ATOM 676 C C . GLY A 1 86 ? -12.184 -0.815 12.540 1.00 91.19 86 GLY A C 1
ATOM 677 O O . GLY A 1 86 ? -12.083 0.223 13.189 1.00 91.19 86 GLY A O 1
ATOM 678 N N . ASN A 1 87 ? -11.502 -1.924 12.851 1.00 94.69 87 ASN A N 1
ATOM 679 C CA . ASN A 1 87 ? -10.497 -1.968 13.912 1.00 94.69 87 ASN A CA 1
ATOM 680 C C . ASN A 1 87 ? -9.184 -1.323 13.431 1.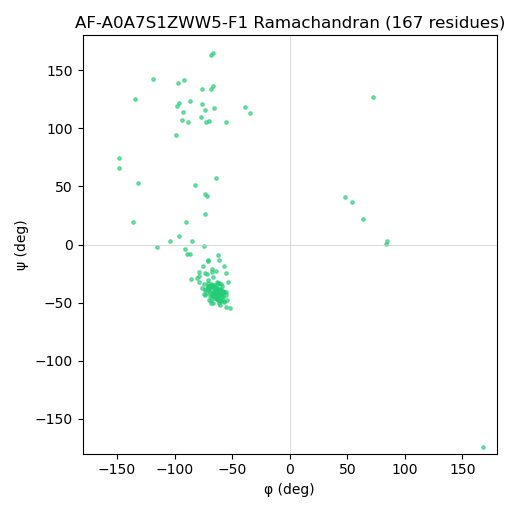00 94.69 87 ASN A C 1
ATOM 682 O O . ASN A 1 87 ? -8.491 -1.873 12.575 1.00 94.69 87 ASN A O 1
ATOM 686 N N . THR A 1 88 ? -8.859 -0.152 13.978 1.00 96.06 88 THR A N 1
ATOM 687 C CA . THR A 1 88 ? -7.699 0.659 13.578 1.00 96.06 88 THR A CA 1
ATOM 688 C C . THR A 1 88 ? -6.368 -0.000 13.912 1.00 96.06 88 THR A C 1
ATOM 690 O O . THR A 1 88 ? -5.475 0.003 13.070 1.00 96.06 88 THR A O 1
ATOM 693 N N . ASP A 1 89 ? -6.245 -0.621 15.085 1.00 96.00 89 ASP A N 1
ATOM 694 C CA . ASP A 1 89 ? -4.979 -1.196 15.557 1.00 96.00 89 ASP A CA 1
ATOM 695 C C . ASP A 1 89 ? -4.592 -2.424 14.731 1.00 96.00 89 ASP A C 1
ATOM 697 O O . ASP A 1 89 ? -3.459 -2.546 14.258 1.00 96.00 89 ASP A O 1
ATOM 701 N N . LYS A 1 90 ? -5.565 -3.306 14.469 1.00 96.44 90 LYS A N 1
ATOM 702 C CA . LYS A 1 90 ? -5.372 -4.453 13.572 1.00 96.44 90 LYS A CA 1
ATOM 703 C C . LYS A 1 90 ? -5.079 -3.997 12.149 1.00 96.44 90 LYS A C 1
ATOM 705 O O . LYS A 1 90 ? -4.191 -4.556 11.507 1.00 96.44 90 LYS A O 1
ATOM 710 N N . ALA A 1 91 ? -5.787 -2.978 11.659 1.00 97.12 91 ALA A N 1
ATOM 711 C CA . ALA A 1 91 ? -5.548 -2.435 10.327 1.00 97.12 91 ALA A CA 1
ATOM 712 C C . ALA A 1 91 ? -4.127 -1.869 10.193 1.00 97.12 91 ALA A C 1
ATOM 714 O O . ALA A 1 91 ? -3.460 -2.160 9.202 1.00 97.12 91 ALA A O 1
ATOM 715 N N . LEU A 1 92 ? -3.641 -1.136 11.199 1.00 97.50 92 LEU A N 1
ATOM 716 C CA . LEU A 1 92 ? -2.275 -0.618 11.251 1.00 97.50 92 LEU A CA 1
ATOM 717 C C . LEU A 1 92 ? -1.244 -1.755 11.266 1.00 97.50 92 LEU A C 1
ATOM 719 O O . LEU A 1 92 ? -0.315 -1.751 10.459 1.00 97.50 92 LEU A O 1
ATOM 723 N N . GLN A 1 93 ? -1.432 -2.763 12.123 1.00 97.56 93 GLN A N 1
ATOM 724 C CA . GLN A 1 93 ? -0.537 -3.923 12.192 1.00 97.56 93 GLN A CA 1
ATOM 725 C C . GLN A 1 93 ? -0.464 -4.661 10.846 1.00 97.56 93 GLN A C 1
ATOM 727 O O . GLN A 1 93 ? 0.623 -4.992 10.369 1.00 97.56 93 GLN A O 1
ATOM 732 N N . LYS A 1 94 ? -1.613 -4.895 10.201 1.00 97.31 94 LYS A N 1
ATOM 733 C CA . LYS A 1 94 ? -1.682 -5.550 8.887 1.00 97.31 94 LYS A CA 1
ATOM 734 C C . LYS A 1 94 ? -1.088 -4.697 7.775 1.00 97.31 94 LYS A C 1
ATOM 736 O O . LYS A 1 94 ? -0.448 -5.243 6.878 1.00 97.31 94 LYS A O 1
ATOM 741 N N . MET A 1 95 ? -1.272 -3.382 7.836 1.00 97.25 95 MET A N 1
ATOM 742 C CA . MET A 1 95 ? -0.678 -2.450 6.885 1.00 97.25 95 MET A CA 1
ATOM 743 C C . MET A 1 95 ? 0.851 -2.488 6.964 1.00 97.25 95 MET A C 1
ATOM 745 O O . MET A 1 95 ? 1.491 -2.668 5.932 1.00 97.25 95 MET A O 1
ATOM 749 N N . ARG A 1 96 ? 1.431 -2.440 8.171 1.00 97.81 96 ARG A N 1
ATOM 750 C CA . ARG A 1 96 ? 2.883 -2.580 8.380 1.00 97.81 96 ARG A CA 1
ATOM 751 C C . ARG A 1 96 ? 3.425 -3.918 7.897 1.00 97.81 96 ARG A C 1
ATOM 753 O O . ARG A 1 96 ? 4.383 -3.940 7.134 1.00 97.81 96 ARG A O 1
ATOM 760 N N . ALA A 1 97 ? 2.767 -5.020 8.255 1.00 96.88 97 ALA A N 1
ATOM 761 C CA . ALA A 1 97 ? 3.156 -6.347 7.776 1.00 96.88 97 ALA A CA 1
ATOM 762 C C . ALA A 1 97 ? 3.128 -6.436 6.238 1.00 96.88 97 ALA A C 1
ATOM 764 O O . ALA A 1 97 ? 3.979 -7.073 5.627 1.00 96.88 97 ALA A O 1
ATOM 765 N N . THR A 1 98 ? 2.168 -5.760 5.599 1.00 96.44 98 THR A N 1
ATOM 766 C CA . THR A 1 98 ? 2.080 -5.708 4.133 1.00 96.44 98 THR A CA 1
ATOM 767 C C . THR A 1 98 ? 3.197 -4.864 3.522 1.00 96.44 98 THR A C 1
ATOM 769 O O . THR A 1 98 ? 3.722 -5.236 2.476 1.00 96.44 98 THR A O 1
ATOM 772 N N . ILE A 1 99 ? 3.564 -3.741 4.148 1.00 96.19 99 ILE A N 1
ATOM 773 C CA . ILE A 1 99 ? 4.707 -2.917 3.727 1.00 96.19 99 ILE A CA 1
ATOM 774 C C . ILE A 1 99 ? 5.995 -3.744 3.803 1.00 96.19 99 ILE A C 1
ATOM 776 O O . ILE A 1 99 ? 6.678 -3.883 2.794 1.00 96.19 99 ILE A O 1
ATOM 780 N N . GLN A 1 100 ? 6.255 -4.380 4.947 1.00 95.50 100 GLN A N 1
ATOM 781 C CA . GLN A 1 100 ? 7.429 -5.228 5.151 1.00 95.50 100 GLN A CA 1
ATOM 782 C C . GLN A 1 100 ? 7.505 -6.364 4.120 1.00 95.50 100 GLN A C 1
ATOM 784 O O . GLN A 1 100 ? 8.528 -6.537 3.467 1.00 95.50 100 GLN A O 1
ATOM 789 N N . TYR A 1 101 ? 6.405 -7.090 3.903 1.00 94.00 101 TYR A N 1
ATOM 790 C CA . TYR A 1 101 ? 6.355 -8.154 2.898 1.00 94.00 101 TYR A CA 1
ATOM 791 C C . TYR A 1 101 ? 6.692 -7.648 1.486 1.00 94.00 101 TYR A C 1
ATOM 793 O O . TYR A 1 101 ? 7.364 -8.329 0.714 1.00 94.00 101 TYR A O 1
ATOM 801 N N . ARG A 1 102 ? 6.216 -6.451 1.119 1.00 92.19 102 ARG A N 1
ATOM 802 C CA . ARG A 1 102 ? 6.494 -5.860 -0.199 1.00 92.19 102 ARG A CA 1
ATOM 803 C C . ARG A 1 102 ? 7.973 -5.523 -0.374 1.00 92.19 102 ARG A C 1
ATOM 805 O O . ARG A 1 102 ? 8.477 -5.717 -1.481 1.00 92.19 102 ARG A O 1
ATOM 812 N N . ASP A 1 103 ? 8.625 -5.059 0.687 1.00 90.44 103 ASP A N 1
ATOM 813 C CA . ASP A 1 103 ? 10.061 -4.775 0.700 1.00 90.44 103 ASP A CA 1
ATOM 814 C C . ASP A 1 103 ? 10.875 -6.071 0.588 1.00 90.44 103 ASP A C 1
ATOM 816 O O . ASP A 1 103 ? 11.718 -6.194 -0.299 1.00 90.44 103 ASP A O 1
ATOM 820 N N . GLU A 1 104 ? 10.569 -7.071 1.421 1.00 91.00 104 GLU A N 1
ATOM 821 C CA . GLU A 1 104 ? 11.245 -8.378 1.427 1.00 91.00 104 GLU A CA 1
ATOM 822 C C . GLU A 1 104 ? 11.147 -9.083 0.068 1.00 91.00 104 GLU A C 1
ATOM 824 O O . GLU A 1 104 ? 12.123 -9.647 -0.425 1.00 91.00 104 GLU A O 1
ATOM 829 N N . MET A 1 105 ? 9.979 -9.007 -0.575 1.00 87.56 105 MET A N 1
ATOM 830 C CA . MET A 1 105 ? 9.732 -9.613 -1.887 1.00 87.56 105 MET A CA 1
ATOM 831 C C . MET A 1 105 ? 10.166 -8.729 -3.062 1.00 87.56 105 MET A C 1
ATOM 833 O O . MET A 1 105 ? 9.912 -9.091 -4.212 1.00 87.56 105 MET A O 1
ATOM 837 N N . LYS A 1 106 ? 10.773 -7.560 -2.804 1.00 86.81 106 LYS A N 1
ATOM 838 C CA . LYS A 1 106 ? 11.202 -6.590 -3.829 1.00 86.81 106 LYS A CA 1
ATOM 839 C C . LYS A 1 106 ? 10.103 -6.299 -4.864 1.00 86.81 106 LYS A C 1
ATOM 841 O O . LYS A 1 106 ? 10.352 -6.199 -6.067 1.00 86.81 106 LYS A O 1
ATOM 846 N N . MET A 1 107 ? 8.857 -6.167 -4.399 1.00 86.31 107 MET A N 1
ATOM 847 C CA . MET A 1 107 ? 7.679 -6.069 -5.274 1.00 86.31 107 MET A CA 1
ATOM 848 C C . MET A 1 107 ? 7.731 -4.853 -6.198 1.00 86.31 107 MET A C 1
ATOM 850 O O . MET A 1 107 ? 7.215 -4.910 -7.313 1.00 86.31 107 MET A O 1
ATOM 854 N N . ASP A 1 108 ? 8.321 -3.749 -5.745 1.00 85.88 108 ASP A N 1
ATOM 855 C CA . ASP A 1 108 ? 8.429 -2.543 -6.563 1.00 85.88 108 ASP A CA 1
ATOM 856 C C . ASP A 1 108 ? 9.479 -2.698 -7.669 1.00 85.88 108 ASP A C 1
ATOM 858 O O . ASP A 1 108 ? 9.182 -2.342 -8.805 1.00 85.88 108 ASP A O 1
ATOM 862 N N . THR A 1 109 ? 10.613 -3.358 -7.405 1.00 82.56 109 THR A N 1
ATOM 863 C CA . THR A 1 109 ? 11.596 -3.738 -8.437 1.00 82.56 109 THR A CA 1
ATOM 864 C C . THR A 1 109 ? 10.950 -4.592 -9.525 1.00 82.56 109 THR A C 1
ATOM 866 O O . THR A 1 109 ? 11.035 -4.259 -10.704 1.00 82.56 109 THR A O 1
ATOM 869 N N . ILE A 1 110 ? 10.211 -5.641 -9.140 1.00 81.56 110 ILE A N 1
ATOM 870 C CA . ILE A 1 110 ? 9.509 -6.517 -10.095 1.00 81.56 110 ILE A CA 1
ATOM 871 C C . ILE A 1 110 ? 8.544 -5.710 -10.973 1.00 81.56 110 ILE A C 1
ATOM 873 O O . ILE A 1 110 ? 8.439 -5.946 -12.175 1.00 81.56 110 ILE A O 1
ATOM 877 N N . ARG A 1 111 ? 7.829 -4.745 -10.386 1.00 82.75 111 ARG A N 1
ATOM 878 C CA . ARG A 1 111 ? 6.865 -3.909 -11.116 1.00 82.75 111 ARG A CA 1
ATOM 879 C C . ARG A 1 111 ? 7.545 -2.928 -12.062 1.00 82.75 111 ARG A C 1
ATOM 881 O O . ARG A 1 111 ? 7.007 -2.704 -13.140 1.00 82.75 111 ARG A O 1
ATOM 888 N N . LEU A 1 112 ? 8.703 -2.389 -11.687 1.00 80.50 112 LEU A N 1
ATOM 889 C CA . LEU A 1 112 ? 9.505 -1.512 -12.541 1.00 80.50 112 LEU A CA 1
ATOM 890 C C . LEU A 1 112 ? 10.160 -2.273 -13.705 1.00 80.50 112 LEU A C 1
ATOM 892 O O . LEU A 1 112 ? 10.282 -1.729 -14.799 1.00 80.50 112 LEU A O 1
ATOM 896 N N . CYS A 1 113 ? 10.492 -3.557 -13.541 1.00 71.44 113 CYS A N 1
ATOM 897 C CA . CYS A 1 113 ? 10.958 -4.391 -14.658 1.00 71.44 113 CYS A CA 1
ATOM 898 C C . CYS A 1 113 ? 9.891 -4.587 -15.755 1.00 71.44 113 CYS A C 1
ATOM 900 O O . CYS A 1 113 ? 10.237 -4.895 -16.894 1.00 71.44 113 CYS A O 1
ATOM 902 N N . LEU A 1 114 ? 8.603 -4.428 -15.424 1.00 69.31 114 LEU A N 1
ATOM 903 C CA . LEU A 1 114 ? 7.482 -4.580 -16.360 1.00 69.31 114 LEU A CA 1
ATOM 904 C C . LEU A 1 114 ? 7.106 -3.277 -17.082 1.00 69.31 114 LEU A C 1
ATOM 906 O O . LEU A 1 114 ? 6.288 -3.313 -18.002 1.00 69.31 114 LEU A O 1
ATOM 910 N N . THR A 1 115 ? 7.682 -2.137 -16.695 1.00 69.94 115 THR A N 1
ATOM 911 C CA . THR A 1 115 ? 7.567 -0.899 -17.472 1.00 69.94 115 THR A CA 1
ATOM 912 C C . THR A 1 115 ? 8.446 -1.002 -18.717 1.00 69.94 115 THR A C 1
ATOM 914 O O . THR A 1 115 ? 9.666 -1.112 -18.633 1.00 69.94 115 THR A O 1
ATOM 917 N N . THR A 1 116 ? 7.810 -0.984 -19.887 1.00 54.66 116 THR A N 1
ATOM 918 C CA . THR A 1 116 ? 8.418 -1.148 -21.219 1.00 54.66 116 THR A CA 1
ATOM 919 C C . THR A 1 116 ? 9.434 -0.071 -21.608 1.00 54.66 116 THR A C 1
ATOM 921 O O . THR A 1 116 ? 10.145 -0.268 -22.589 1.00 54.66 116 THR A O 1
ATOM 924 N N . ASP A 1 117 ? 9.559 1.006 -20.830 1.00 54.06 117 ASP A N 1
ATOM 925 C CA . ASP A 1 117 ? 10.377 2.172 -21.186 1.00 54.06 117 ASP A CA 1
ATOM 926 C C . ASP A 1 117 ? 11.827 2.102 -20.688 1.00 54.06 117 ASP A C 1
ATOM 928 O O . ASP A 1 117 ? 12.640 2.922 -21.093 1.00 54.06 117 ASP A O 1
ATOM 932 N N . ASN A 1 118 ? 12.212 1.068 -19.931 1.00 47.62 118 ASN A N 1
ATOM 933 C CA . ASN A 1 118 ? 13.631 0.744 -19.728 1.00 47.62 118 ASN A CA 1
ATOM 934 C C . ASN A 1 118 ? 14.160 -0.068 -20.923 1.00 47.62 118 ASN A C 1
ATOM 936 O O . ASN A 1 118 ? 14.680 -1.176 -20.755 1.00 47.62 118 ASN A O 1
ATOM 940 N N . GLN A 1 119 ? 13.947 0.404 -22.155 1.00 43.72 119 GLN A N 1
ATOM 941 C CA . GLN A 1 119 ? 14.929 0.106 -23.195 1.00 43.72 119 GLN A CA 1
ATOM 942 C C . GLN A 1 119 ? 16.205 0.850 -22.795 1.00 43.72 119 GLN A C 1
ATOM 944 O O . GLN A 1 119 ? 16.088 1.997 -22.373 1.00 43.72 119 GLN A O 1
ATOM 949 N N . PRO A 1 120 ? 17.396 0.237 -22.899 1.00 44.56 120 PRO A N 1
ATOM 950 C CA . PRO A 1 120 ? 18.637 0.978 -22.737 1.00 44.56 120 PRO A CA 1
ATOM 951 C C . PRO A 1 120 ? 18.610 2.143 -23.728 1.00 44.56 120 PRO A C 1
ATOM 953 O O . PRO A 1 120 ? 18.691 1.955 -24.945 1.00 44.56 120 PRO A O 1
ATOM 956 N N . THR A 1 121 ? 18.389 3.349 -23.216 1.00 43.69 121 THR A N 1
ATOM 957 C CA . THR A 1 121 ? 18.520 4.564 -23.997 1.00 43.69 121 THR A CA 1
ATOM 958 C C . THR A 1 121 ? 19.997 4.748 -24.267 1.00 43.69 121 THR A C 1
ATOM 960 O O . THR A 1 121 ? 20.738 5.163 -23.393 1.00 43.69 121 THR A O 1
ATOM 963 N N . SER A 1 122 ? 20.364 4.488 -25.519 1.00 44.12 122 SER A N 1
ATOM 964 C CA . SER A 1 122 ? 21.564 4.981 -26.189 1.00 44.12 122 SER A CA 1
ATOM 965 C C . SER A 1 122 ? 22.911 4.371 -25.745 1.00 44.12 122 SER A C 1
ATOM 967 O O . SER A 1 122 ? 23.271 4.429 -24.577 1.00 44.12 122 SER A O 1
ATOM 969 N N . PRO A 1 123 ? 23.729 3.854 -26.680 1.00 49.53 123 PRO A N 1
ATOM 970 C CA . PRO A 1 123 ? 25.054 3.286 -26.405 1.00 49.53 123 PRO A CA 1
ATOM 971 C C . PRO A 1 123 ? 26.143 4.334 -26.075 1.00 49.53 123 PRO A C 1
ATOM 973 O O . PRO A 1 123 ? 27.311 4.075 -26.332 1.00 49.53 123 PRO A O 1
ATOM 976 N N . ASN A 1 124 ? 25.782 5.514 -25.553 1.00 51.56 124 ASN A N 1
ATOM 977 C CA . ASN A 1 124 ? 26.703 6.645 -25.353 1.00 51.56 124 ASN A CA 1
ATOM 978 C C . ASN A 1 124 ? 26.552 7.346 -23.986 1.00 51.56 124 ASN A C 1
ATOM 980 O O . ASN A 1 124 ? 26.923 8.512 -23.876 1.00 51.56 124 ASN A O 1
ATOM 984 N N . ASP A 1 125 ? 25.957 6.705 -22.978 1.00 45.50 125 ASP A N 1
ATOM 985 C CA . ASP A 1 125 ? 25.853 7.300 -21.640 1.00 45.50 125 ASP A CA 1
ATOM 986 C C . ASP A 1 125 ? 26.964 6.739 -20.742 1.00 45.50 125 ASP A C 1
ATOM 988 O O . ASP A 1 125 ? 26.837 5.655 -20.177 1.00 45.50 125 ASP A O 1
ATOM 992 N N . ASP A 1 126 ? 28.081 7.467 -20.666 1.00 49.62 126 ASP A N 1
ATOM 993 C CA . ASP A 1 126 ? 29.247 7.201 -19.804 1.00 49.62 126 ASP A CA 1
ATOM 994 C C . ASP A 1 126 ? 28.938 7.527 -18.319 1.00 49.62 126 ASP A C 1
ATOM 996 O O . ASP A 1 126 ? 29.713 8.183 -17.619 1.00 49.62 126 ASP A O 1
ATOM 1000 N N . GLY A 1 127 ? 27.753 7.123 -17.851 1.00 47.22 127 GLY A N 1
ATOM 1001 C CA . GLY A 1 127 ? 27.221 7.393 -16.518 1.00 47.22 127 GLY A CA 1
ATOM 1002 C C . GLY A 1 127 ? 27.540 6.269 -15.535 1.00 47.22 127 GLY A C 1
ATOM 1003 O O . GLY A 1 127 ? 26.951 5.194 -15.586 1.00 47.22 127 GLY A O 1
ATOM 1004 N N . ASP A 1 128 ? 28.469 6.565 -14.637 1.00 48.22 128 ASP A N 1
ATOM 1005 C CA . ASP A 1 128 ? 29.110 5.747 -13.599 1.00 48.22 128 ASP A CA 1
ATOM 1006 C C . ASP A 1 128 ? 28.140 5.238 -12.489 1.00 48.22 128 ASP A C 1
ATOM 1008 O O . ASP A 1 128 ? 28.323 5.525 -11.309 1.00 48.22 128 ASP A O 1
ATOM 1012 N N . ASP A 1 129 ? 27.076 4.508 -12.853 1.00 50.69 129 ASP A N 1
ATOM 1013 C CA . ASP A 1 129 ? 26.077 3.918 -11.930 1.00 50.69 129 ASP A CA 1
ATOM 1014 C C . ASP A 1 129 ? 25.816 2.422 -12.270 1.00 50.69 129 ASP A C 1
ATOM 1016 O O . ASP A 1 129 ? 24.692 1.964 -12.509 1.00 50.69 129 ASP A O 1
ATOM 1020 N N . ASP A 1 130 ? 26.903 1.647 -12.335 1.00 52.00 130 ASP A N 1
ATOM 1021 C CA . ASP A 1 130 ? 26.972 0.286 -12.904 1.00 52.00 130 ASP A CA 1
ATOM 1022 C C . ASP A 1 130 ? 26.203 -0.787 -12.085 1.00 52.00 130 ASP A C 1
ATOM 1024 O O . ASP A 1 130 ? 25.543 -1.668 -12.636 1.00 52.00 130 ASP A O 1
ATOM 1028 N N . ASP A 1 131 ? 26.158 -0.682 -10.750 1.00 53.56 131 ASP A N 1
ATOM 1029 C CA . ASP A 1 131 ? 25.653 -1.785 -9.905 1.00 53.56 131 ASP A CA 1
ATOM 1030 C C . ASP A 1 131 ? 24.118 -1.961 -9.918 1.00 53.56 131 ASP A C 1
ATOM 1032 O O . ASP A 1 131 ? 23.594 -3.077 -9.815 1.00 53.56 131 ASP A O 1
ATOM 1036 N N . ASN A 1 132 ? 23.348 -0.874 -10.030 1.00 51.34 132 ASN A N 1
ATOM 1037 C CA . ASN A 1 132 ? 21.881 -0.956 -9.958 1.00 51.34 132 ASN A CA 1
ATOM 1038 C C . ASN A 1 132 ? 21.233 -1.273 -11.308 1.00 51.34 132 ASN A C 1
ATOM 1040 O O . ASN A 1 132 ? 20.156 -1.886 -11.344 1.00 51.34 132 ASN A O 1
ATOM 1044 N N . ASN A 1 133 ? 21.866 -0.857 -12.405 1.00 52.81 133 ASN A N 1
ATOM 1045 C CA . ASN A 1 133 ? 21.353 -1.079 -13.750 1.00 52.81 133 ASN A CA 1
ATOM 1046 C C . ASN A 1 133 ? 21.481 -2.560 -14.137 1.00 52.81 133 ASN A C 1
ATOM 1048 O O . ASN A 1 133 ? 20.518 -3.168 -14.617 1.00 52.81 133 ASN A O 1
ATOM 1052 N N . ASP A 1 134 ? 22.612 -3.179 -13.787 1.00 57.47 134 ASP A N 1
ATOM 1053 C CA . ASP A 1 134 ? 22.901 -4.582 -14.089 1.00 57.47 134 ASP A CA 1
ATOM 1054 C C . ASP A 1 134 ? 21.933 -5.548 -13.375 1.00 57.47 134 ASP A C 1
ATOM 1056 O O . ASP A 1 134 ? 21.417 -6.517 -13.948 1.00 57.47 134 ASP A O 1
ATOM 1060 N N . HIS A 1 135 ? 21.550 -5.223 -12.133 1.00 58.47 135 HIS A N 1
ATOM 1061 C CA . HIS A 1 135 ? 20.527 -5.972 -11.400 1.00 58.47 135 HIS A CA 1
ATOM 1062 C C . HIS A 1 135 ? 19.144 -5.887 -12.061 1.00 58.47 135 HIS A C 1
ATOM 1064 O O . HIS A 1 135 ? 18.472 -6.911 -12.217 1.00 58.47 135 HIS A O 1
ATOM 1070 N N . HIS A 1 136 ? 18.698 -4.698 -12.476 1.00 58.56 136 HIS A N 1
ATOM 1071 C CA . HIS A 1 136 ? 17.389 -4.543 -13.123 1.00 58.56 136 HIS A CA 1
ATOM 1072 C C . HIS A 1 136 ? 17.334 -5.250 -14.478 1.00 58.56 136 HIS A C 1
ATOM 1074 O O . HIS A 1 136 ? 16.331 -5.908 -14.783 1.00 58.56 136 HIS A O 1
ATOM 1080 N N . GLN A 1 137 ? 18.413 -5.159 -15.255 1.00 65.31 137 GLN A N 1
ATOM 1081 C CA . GLN A 1 137 ? 18.544 -5.827 -16.543 1.00 65.31 137 GLN A CA 1
ATOM 1082 C C . GLN A 1 137 ? 18.507 -7.353 -16.378 1.00 65.31 137 GLN A C 1
ATOM 1084 O O . GLN A 1 137 ? 17.692 -8.021 -17.019 1.00 65.31 137 GLN A O 1
ATOM 1089 N N . THR A 1 138 ? 19.259 -7.897 -15.418 1.00 69.44 138 THR A N 1
ATOM 1090 C CA . THR A 1 138 ? 19.260 -9.333 -15.097 1.00 69.44 138 THR A CA 1
ATOM 1091 C C . THR A 1 138 ? 17.873 -9.838 -14.670 1.00 69.44 138 THR A C 1
ATOM 1093 O O . THR A 1 138 ? 17.424 -10.906 -15.102 1.00 69.44 138 THR A O 1
ATOM 1096 N N . TYR A 1 139 ? 17.139 -9.087 -13.839 1.00 66.06 139 TYR A N 1
ATOM 1097 C CA . TYR A 1 139 ? 15.766 -9.454 -13.460 1.00 66.06 139 TYR A CA 1
ATOM 1098 C C . TYR A 1 139 ? 14.809 -9.418 -14.652 1.00 66.06 139 TYR A C 1
ATOM 1100 O O . TYR A 1 139 ? 13.983 -10.322 -14.794 1.00 66.06 139 TYR A O 1
ATOM 1108 N N . LYS A 1 140 ? 14.923 -8.406 -15.517 1.00 67.44 140 LYS A N 1
ATOM 1109 C CA . LYS A 1 140 ? 14.097 -8.256 -16.720 1.00 67.44 140 LYS A CA 1
ATOM 1110 C C . LYS A 1 140 ? 14.328 -9.399 -17.703 1.00 67.44 140 LYS A C 1
ATOM 1112 O O . LYS A 1 140 ? 13.356 -9.961 -18.208 1.00 67.44 140 LYS A O 1
ATOM 1117 N N . GLU A 1 141 ? 15.579 -9.774 -17.942 1.00 71.94 141 GLU A N 1
ATOM 1118 C CA . GLU A 1 141 ? 15.943 -10.901 -18.803 1.00 71.94 141 GLU A CA 1
ATOM 1119 C C . GLU A 1 141 ? 15.415 -12.221 -18.248 1.00 71.94 141 GLU A C 1
ATOM 1121 O O . GLU A 1 141 ? 14.764 -12.973 -18.971 1.00 71.94 141 GLU A O 1
ATOM 1126 N N . ASN A 1 142 ? 15.585 -12.467 -16.946 1.00 69.06 142 ASN A N 1
ATOM 1127 C CA . ASN A 1 142 ? 15.064 -13.669 -16.300 1.00 69.06 142 ASN A CA 1
ATOM 1128 C C . ASN A 1 142 ? 13.531 -13.726 -16.318 1.00 69.06 142 ASN A C 1
ATOM 1130 O O . ASN A 1 142 ? 12.962 -14.782 -16.599 1.00 69.06 142 ASN A O 1
ATOM 1134 N N . LEU A 1 143 ? 12.836 -12.614 -16.052 1.00 66.31 143 LEU A N 1
ATOM 1135 C CA . LEU A 1 143 ? 11.374 -12.567 -16.144 1.00 66.31 143 LEU A CA 1
ATOM 1136 C C . LEU A 1 143 ? 10.903 -12.800 -17.580 1.00 66.31 143 LEU A C 1
ATOM 1138 O O . LEU A 1 143 ? 9.994 -13.596 -17.798 1.00 66.31 143 LEU A O 1
ATOM 1142 N N . SER A 1 144 ? 11.530 -12.132 -18.550 1.00 68.56 144 SER A N 1
ATOM 1143 C CA . SER A 1 144 ? 11.176 -12.236 -19.968 1.00 68.56 144 SER A CA 1
ATOM 1144 C C . SER A 1 144 ? 11.411 -13.649 -20.484 1.00 68.56 144 SER A C 1
ATOM 1146 O O . SER A 1 144 ? 10.532 -14.219 -21.123 1.00 68.56 144 SER A O 1
ATOM 1148 N N . LYS A 1 145 ? 12.548 -14.255 -20.128 1.00 69.44 145 LYS A N 1
ATOM 1149 C CA . LYS A 1 145 ? 12.878 -15.646 -20.433 1.00 69.44 145 LYS A CA 1
ATOM 1150 C C . LYS A 1 145 ? 11.869 -16.609 -19.814 1.00 69.44 145 LYS A C 1
ATOM 1152 O O . LYS A 1 145 ? 11.336 -17.449 -20.523 1.00 69.44 145 LYS A O 1
ATOM 1157 N N . ASN A 1 146 ? 11.524 -16.455 -18.535 1.00 64.50 146 ASN A N 1
ATOM 1158 C CA . ASN A 1 146 ? 10.525 -17.314 -17.888 1.00 64.50 146 ASN A CA 1
ATOM 1159 C C . ASN A 1 146 ? 9.111 -17.139 -18.480 1.00 64.50 146 ASN A C 1
ATOM 1161 O O . ASN A 1 146 ? 8.368 -18.116 -18.579 1.00 64.50 146 ASN A O 1
ATOM 1165 N N . LEU A 1 147 ? 8.745 -15.919 -18.895 1.00 65.81 147 LEU A N 1
ATOM 1166 C CA . LEU A 1 147 ? 7.479 -15.620 -19.577 1.00 65.81 147 LEU A CA 1
ATOM 1167 C C . LEU A 1 147 ? 7.427 -16.213 -20.992 1.00 65.81 147 LEU A C 1
ATOM 1169 O O . LEU A 1 147 ? 6.384 -16.737 -21.379 1.00 65.81 147 LEU A O 1
ATOM 1173 N N . LEU A 1 148 ? 8.532 -16.152 -21.741 1.00 63.81 148 LEU A N 1
ATOM 1174 C CA . LEU A 1 148 ? 8.672 -16.705 -23.096 1.00 63.81 148 LEU A CA 1
ATOM 1175 C C . LEU A 1 148 ? 8.767 -18.234 -23.100 1.00 63.81 148 LEU A C 1
ATOM 1177 O O . LEU A 1 148 ? 8.175 -18.884 -23.953 1.00 63.81 148 LEU A O 1
ATOM 1181 N N . GLU A 1 149 ? 9.472 -18.814 -22.130 1.00 67.44 149 GLU A N 1
ATOM 1182 C CA . GLU A 1 149 ? 9.620 -20.266 -21.968 1.00 67.44 149 GLU A CA 1
ATOM 1183 C C . GLU A 1 149 ? 8.346 -20.939 -21.423 1.00 67.44 149 GLU A C 1
ATOM 1185 O O . GLU A 1 149 ? 8.323 -22.155 -21.244 1.00 67.44 149 GLU A O 1
ATOM 1190 N N . GLY A 1 150 ? 7.285 -20.173 -21.134 1.00 57.44 150 GLY A N 1
ATOM 1191 C CA . GLY A 1 150 ? 6.008 -20.710 -20.657 1.00 57.44 150 GLY A CA 1
ATOM 1192 C C . GLY A 1 150 ? 6.106 -21.408 -19.298 1.00 57.44 150 GLY A C 1
ATOM 1193 O O . GLY A 1 150 ? 5.262 -22.244 -18.967 1.00 57.44 150 GLY A O 1
ATOM 1194 N N . LYS A 1 151 ? 7.134 -21.093 -18.497 1.00 58.22 151 LYS A N 1
ATOM 1195 C CA . LYS A 1 151 ? 7.328 -21.714 -17.185 1.00 58.22 151 LYS A CA 1
ATOM 1196 C C . LYS A 1 151 ? 6.184 -21.304 -16.261 1.00 58.22 151 LYS A C 1
ATOM 1198 O O . LYS A 1 151 ? 5.982 -20.129 -15.977 1.00 58.22 151 LYS A O 1
ATOM 1203 N N . LEU A 1 152 ? 5.426 -22.313 -15.833 1.00 59.78 152 LEU A N 1
ATOM 1204 C CA . LEU A 1 152 ? 4.249 -22.252 -14.967 1.00 59.78 152 LEU A CA 1
ATOM 1205 C C . LEU A 1 152 ? 4.344 -21.150 -13.897 1.00 59.78 152 LEU A C 1
ATOM 1207 O O . LEU A 1 152 ? 5.121 -21.250 -12.949 1.00 59.78 152 LEU A O 1
ATOM 1211 N N . PHE A 1 153 ? 3.494 -20.128 -14.003 1.00 63.44 153 PHE A N 1
ATOM 1212 C CA . PHE A 1 153 ? 3.400 -19.089 -12.979 1.00 63.44 153 PHE A CA 1
ATOM 1213 C C . PHE A 1 153 ? 2.428 -19.525 -11.889 1.00 63.44 153 PHE A C 1
ATOM 1215 O O . PHE A 1 153 ? 1.258 -19.794 -12.173 1.00 63.44 153 PHE A O 1
ATOM 1222 N N . VAL A 1 154 ? 2.889 -19.552 -10.635 1.00 66.12 154 VAL A N 1
ATOM 1223 C CA . VAL A 1 154 ? 2.007 -19.736 -9.478 1.00 66.12 154 VAL A CA 1
ATOM 1224 C C . VAL A 1 154 ? 1.210 -18.448 -9.277 1.00 66.12 154 VAL A C 1
ATOM 1226 O O . VAL A 1 154 ? 1.727 -17.438 -8.811 1.00 66.12 154 VAL A O 1
ATOM 1229 N N . ARG A 1 155 ? -0.073 -18.477 -9.637 1.00 71.81 155 ARG A N 1
ATOM 1230 C CA . ARG A 1 155 ? -1.034 -17.381 -9.442 1.00 71.81 155 ARG A CA 1
ATOM 1231 C C . ARG A 1 155 ? -1.414 -17.204 -7.970 1.00 71.81 155 ARG A C 1
ATOM 1233 O O . ARG A 1 155 ? -1.855 -16.133 -7.564 1.00 71.81 155 ARG A O 1
ATOM 1240 N N . GLY A 1 156 ? -1.303 -18.267 -7.184 1.00 78.44 156 GLY A N 1
ATOM 1241 C CA . GLY A 1 156 ? -1.651 -18.285 -5.771 1.00 78.44 156 GLY A CA 1
ATOM 1242 C C . GLY A 1 156 ? -1.695 -19.707 -5.235 1.00 78.44 156 GLY A C 1
ATOM 1243 O O . GLY A 1 156 ? -1.374 -20.650 -5.951 1.00 78.44 156 GLY A O 1
ATOM 1244 N N . TYR A 1 157 ? -2.125 -19.856 -3.989 1.00 82.06 157 TYR A N 1
ATOM 1245 C CA . TYR A 1 157 ? -2.291 -21.153 -3.344 1.00 82.06 157 TYR A CA 1
ATOM 1246 C C . TYR A 1 157 ? -3.755 -21.350 -2.956 1.00 82.06 157 TYR A C 1
ATOM 1248 O O . TYR A 1 157 ? -4.444 -20.408 -2.561 1.00 82.06 157 TYR A O 1
ATOM 1256 N N . THR A 1 158 ? -4.246 -22.576 -3.099 1.00 78.56 158 THR A N 1
ATOM 1257 C CA . THR A 1 158 ? -5.551 -22.983 -2.566 1.00 78.56 158 THR A CA 1
ATOM 1258 C C . THR A 1 158 ? -5.528 -22.966 -1.036 1.00 78.56 158 THR A C 1
ATOM 1260 O O . THR A 1 158 ? -4.464 -22.980 -0.418 1.00 78.56 158 THR A O 1
ATOM 1263 N N . THR A 1 159 ? -6.700 -23.013 -0.401 1.00 78.56 159 THR A N 1
ATOM 1264 C CA . THR A 1 159 ? -6.824 -23.158 1.063 1.00 78.56 159 THR A CA 1
ATOM 1265 C C . THR A 1 159 ? -6.140 -24.413 1.612 1.00 78.56 159 THR A C 1
ATOM 1267 O O . THR A 1 159 ? -5.839 -24.466 2.798 1.00 78.56 159 THR A O 1
ATOM 1270 N N . ASN A 1 160 ? -5.863 -25.395 0.750 1.00 83.19 160 ASN A N 1
ATOM 1271 C CA . ASN A 1 160 ? -5.186 -26.646 1.090 1.00 83.19 160 ASN A CA 1
ATOM 1272 C C . ASN A 1 160 ? -3.673 -26.602 0.790 1.00 83.19 160 ASN A C 1
ATOM 1274 O O . ASN A 1 160 ? -3.015 -27.633 0.848 1.00 83.19 160 ASN A O 1
ATOM 1278 N N . GLY A 1 161 ? -3.123 -25.439 0.419 1.00 76.50 161 GLY A N 1
ATOM 1279 C CA . GLY A 1 161 ? -1.691 -25.254 0.162 1.00 76.50 161 GLY A CA 1
ATOM 1280 C C . GLY A 1 161 ? -1.214 -25.657 -1.237 1.00 76.50 161 GLY A C 1
ATOM 1281 O O . GLY A 1 161 ? -0.039 -25.492 -1.544 1.00 76.50 161 GLY A O 1
ATOM 1282 N N . ASN A 1 162 ? -2.096 -26.130 -2.121 1.00 77.56 162 ASN A N 1
ATOM 1283 C CA . ASN A 1 162 ? -1.712 -26.465 -3.498 1.00 77.56 162 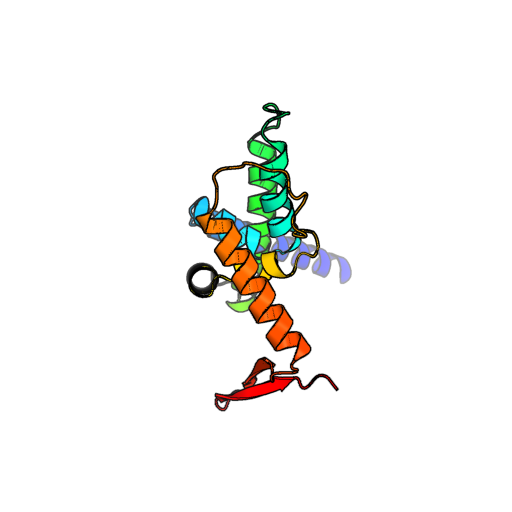ASN A CA 1
ATOM 1284 C C . ASN A 1 162 ? -1.545 -25.201 -4.346 1.00 77.56 162 ASN A C 1
ATOM 1286 O O . ASN A 1 162 ? -2.425 -24.335 -4.323 1.00 77.56 162 ASN A O 1
ATOM 1290 N N . ALA A 1 163 ? -0.464 -25.121 -5.119 1.00 72.56 163 ALA A N 1
ATOM 1291 C CA . ALA A 1 163 ? -0.204 -24.026 -6.046 1.00 72.56 163 ALA A CA 1
ATOM 1292 C C . ALA A 1 163 ? -1.189 -24.038 -7.231 1.00 72.56 163 ALA A C 1
ATOM 1294 O O . ALA A 1 163 ? -1.444 -25.069 -7.850 1.00 72.56 163 ALA A O 1
ATOM 1295 N N . LEU A 1 164 ? -1.743 -22.871 -7.552 1.00 74.12 164 LEU A N 1
ATOM 1296 C CA . LEU A 1 164 ? -2.556 -22.622 -8.737 1.00 74.12 164 LEU A CA 1
ATOM 1297 C C . LEU A 1 164 ? -1.649 -22.116 -9.848 1.00 74.12 164 LEU A C 1
ATOM 1299 O O . LEU A 1 164 ? -1.127 -21.007 -9.749 1.00 74.12 164 LEU A O 1
ATOM 1303 N N . TYR A 1 165 ? -1.499 -22.892 -10.913 1.00 71.81 165 TYR A N 1
ATOM 1304 C CA . TYR A 1 165 ? -0.676 -22.503 -12.050 1.00 71.81 165 TYR A CA 1
ATOM 1305 C C . TYR A 1 165 ? -1.526 -21.893 -13.167 1.00 71.81 165 TYR A C 1
ATOM 1307 O O . TYR A 1 165 ? -2.609 -22.392 -13.471 1.00 71.81 165 TYR A O 1
ATOM 1315 N N . ILE A 1 166 ? -1.039 -20.821 -13.794 1.00 64.75 166 ILE A N 1
ATOM 1316 C CA . ILE A 1 166 ? -1.545 -20.381 -15.100 1.00 64.75 166 ILE A CA 1
ATOM 1317 C C . ILE A 1 166 ? -0.613 -20.950 -16.164 1.00 64.75 166 ILE A C 1
ATOM 1319 O O . ILE A 1 166 ? 0.582 -20.654 -16.167 1.00 64.75 166 ILE A O 1
ATOM 1323 N N . ILE A 1 167 ? -1.183 -21.734 -17.075 1.00 54.84 167 ILE A N 1
ATOM 1324 C CA . ILE A 1 167 ? -0.544 -22.123 -18.330 1.00 54.84 167 ILE A CA 1
ATOM 1325 C C . ILE A 1 167 ? -1.097 -21.175 -19.391 1.00 54.84 167 ILE A C 1
ATOM 1327 O O . ILE A 1 167 ? -2.311 -21.115 -19.591 1.00 54.84 167 ILE A O 1
ATOM 1331 N N . ARG A 1 168 ? -0.226 -20.389 -20.026 1.00 52.06 168 ARG A N 1
ATOM 1332 C CA . ARG A 1 168 ? -0.591 -19.621 -21.218 1.00 52.06 168 ARG A CA 1
ATOM 1333 C C . ARG A 1 168 ? -0.339 -20.531 -22.419 1.00 52.06 168 ARG A C 1
ATOM 1335 O O . ARG A 1 168 ? 0.815 -20.803 -22.727 1.00 52.06 168 ARG A O 1
ATOM 1342 N N . THR A 1 169 ? -1.410 -21.057 -23.002 1.00 50.34 169 THR A N 1
ATOM 1343 C CA . THR A 1 169 ? -1.405 -21.649 -24.350 1.00 50.34 169 THR A CA 1
ATOM 1344 C C . THR A 1 169 ? -1.435 -20.556 -25.399 1.00 50.34 169 THR A C 1
ATOM 1346 O O . THR A 1 169 ? -2.194 -19.583 -25.163 1.00 50.34 169 THR A O 1
#

pLDDT: mean 74.92, std 18.68, range [41.16, 97.81]

Sequence (169 aa):
FRNSLKATKKSTMSVDITEKCRSILSFLTNEEKEKAARSSYKYLIASSSSTITKENNAHNNTNDGDEERDAHAMKMARRHLIAEKGNTDKALQKMRATIQYRDEMKMDTIRLCLTTDNQPTSPNDDGDDDDNNDHHQTYKENLSKNLLEGKLFVRGYTTNGNALYIIRT

Mean predicted aligned error: 14.84 Å

Solvent-accessible surface area (backbone atoms only — not comparable to full-atom values): 9862 Å² total; per-residue (Å²): 118,78,66,61,62,52,53,52,54,55,49,54,54,52,51,56,52,50,53,52,25,51,53,49,54,70,76,45,51,72,66,55,35,47,55,35,13,42,71,39,64,72,47,35,52,53,61,62,56,54,66,76,57,52,88,82,55,93,77,70,67,74,63,61,60,51,52,55,35,49,58,36,20,38,56,48,43,45,52,32,23,60,74,46,74,67,37,57,68,61,15,43,53,51,48,51,54,50,47,52,51,39,59,78,66,40,47,64,61,61,54,55,53,68,46,83,79,78,53,87,78,61,102,76,72,92,67,95,60,66,76,66,53,54,53,50,51,54,52,35,53,52,52,51,50,40,64,72,69,55,57,68,43,71,79,47,63,48,101,83,68,49,72,38,67,51,77,82,128

Radius of gyration: 20.82 Å; Cα contacts (8 Å, |Δi|>4): 115; chains: 1; bounding box: 68×52×42 Å

Foldseek 3Di:
DVVVVVVVVVVVVVVLLLVLLVVLVVPDDPVLLQLLLVVDVVSLVVVVVVVVPCVPDPDDDPVVNSVSSSVSSSVQLSVLCVVVVNDSVSSSVVSVVVSVVCVVVVVSLLSVLPPPPPPPPDPPPPDPPPPPNVVSVVSNVVVVCCVVVQPWDQPDADPVGHTDTDGDD

Organism: NCBI:txid49249

Secondary structure (DSSP, 8-state):
-HHHHHHHHHHHHHHHHHHHHHHHHHTS-HHHHHHHHHTSHHHHHHHHHTTTSTTS---S-HHHHHHHHHHHHHHHHHHHHHHTTT-HHHHHHHHHHHHHHHHHTTHHHHHHHT-TT-S---TT---S-HHHHHHHHHHHHHHHHHHHTT--EEEEE-TTS-EEEEP--

InterPro domains:
  IPR036273 CRAL/TRIO, N-terminal domain superfamily [SSF46938] (76-111)
  IPR036865 CRAL-TRIO lipid binding domain superfamily [G3DSA:3.40.525.10] (7-169)